Protein AF-A0A2G2V1D3-F1 (afdb_monomer)

Secondary structure (DSSP, 8-state):
-HHHHHHHHHHHHHHHHHHHH----PPPPP---HHHHHHHHHS---HHHHHHHHHTPPP-S-BTTB-GGG-S-HHHHHHHHHHHHHH--EEEP----TTTBS----SSTTHHHHHHHHHHHH-TTTEES-GGG-SEEE--B-HHHHHHHH-----

Radius of gyration: 20.54 Å; Cα contacts (8 Å, |Δi|>4): 131; chains: 1; bounding box: 62×34×53 Å

pLDDT: mean 82.1, std 13.41, range [52.84, 97.25]

Mean predicted aligned error: 9.54 Å

Structure (mmCIF, N/CA/C/O backbone):
data_AF-A0A2G2V1D3-F1
#
_entry.id   AF-A0A2G2V1D3-F1
#
loop_
_atom_site.group_PDB
_atom_site.id
_atom_site.type_symbol
_atom_site.label_atom_id
_atom_site.label_alt_id
_atom_site.label_comp_id
_atom_site.label_asym_id
_atom_site.label_entity_id
_atom_site.label_seq_id
_atom_site.pdbx_PDB_ins_code
_atom_site.Cartn_x
_atom_site.Cartn_y
_atom_site.Cartn_z
_atom_site.occupancy
_atom_site.B_iso_or_equiv
_atom_site.auth_seq_id
_atom_site.auth_comp_id
_atom_site.auth_asym_id
_atom_site.auth_atom_id
_atom_site.pdbx_PDB_model_num
ATOM 1 N N . MET A 1 1 ? -29.608 -14.467 26.271 1.00 54.69 1 MET A N 1
ATOM 2 C CA . MET A 1 1 ? -28.264 -13.995 26.677 1.00 54.69 1 MET A CA 1
ATOM 3 C C . MET A 1 1 ? -27.180 -15.061 26.467 1.00 54.69 1 MET A C 1
ATOM 5 O O . MET A 1 1 ? -26.348 -14.873 25.593 1.00 54.69 1 MET A O 1
ATOM 9 N N . GLN A 1 2 ? -27.220 -16.227 27.131 1.00 62.19 2 GLN A N 1
ATOM 10 C CA . GLN A 1 2 ? -26.111 -17.211 27.096 1.00 62.19 2 GLN A CA 1
ATOM 11 C C . GLN A 1 2 ? -25.826 -17.883 25.729 1.00 62.19 2 GLN A C 1
ATOM 13 O O . GLN A 1 2 ? -24.678 -18.197 25.414 1.00 62.19 2 GLN A O 1
ATOM 18 N N . VAL A 1 3 ? -26.844 -18.103 24.886 1.00 64.75 3 VAL A N 1
ATOM 19 C CA . VAL A 1 3 ? -26.675 -18.765 23.571 1.00 64.75 3 VAL A CA 1
ATOM 20 C C . VAL A 1 3 ? -25.922 -17.881 22.568 1.00 64.75 3 VAL A C 1
ATOM 22 O O . VAL A 1 3 ? -25.075 -18.378 21.824 1.00 64.75 3 VAL A O 1
ATOM 25 N N . LEU A 1 4 ? -26.192 -16.571 22.575 1.00 55.56 4 LEU A N 1
ATOM 26 C CA . LEU A 1 4 ? -25.521 -15.592 21.713 1.00 55.56 4 LEU A CA 1
ATOM 27 C C . LEU A 1 4 ? -24.038 -15.470 22.076 1.00 55.56 4 LEU A C 1
ATOM 29 O O . LEU A 1 4 ? -23.187 -15.613 21.200 1.00 55.56 4 LEU A O 1
ATOM 33 N N . GLU A 1 5 ? -23.720 -15.357 23.367 1.00 71.31 5 GLU A N 1
ATOM 34 C CA . GLU A 1 5 ? -22.330 -15.363 23.838 1.00 71.31 5 GLU A CA 1
ATOM 35 C C . GLU A 1 5 ? -21.585 -16.648 23.460 1.00 71.31 5 GLU A C 1
ATOM 37 O O . GLU A 1 5 ? -20.420 -16.615 23.056 1.00 71.31 5 GLU A O 1
ATOM 42 N N . ARG A 1 6 ? -22.248 -17.808 23.564 1.00 72.06 6 ARG A N 1
ATOM 43 C CA . ARG A 1 6 ? -21.659 -19.098 23.182 1.00 72.06 6 ARG A CA 1
ATOM 44 C C . ARG A 1 6 ? -21.345 -19.141 21.686 1.00 72.06 6 ARG A C 1
ATOM 46 O O . ARG A 1 6 ? -20.278 -19.624 21.303 1.00 72.06 6 ARG A O 1
ATOM 53 N N . ARG A 1 7 ? -22.236 -18.605 20.845 1.00 67.31 7 ARG A N 1
ATOM 54 C CA . ARG A 1 7 ? -22.045 -18.511 19.391 1.00 67.31 7 ARG A CA 1
ATOM 55 C C . ARG A 1 7 ? -20.898 -17.564 19.038 1.00 67.31 7 ARG A C 1
ATOM 57 O O . ARG A 1 7 ? -20.047 -17.938 18.234 1.00 67.31 7 ARG A O 1
ATOM 64 N N . GLU A 1 8 ? -20.800 -16.407 19.689 1.00 72.25 8 GLU A N 1
ATOM 65 C CA . GLU A 1 8 ? -19.668 -15.492 19.504 1.00 72.25 8 GLU A CA 1
ATOM 66 C C . GLU A 1 8 ? -18.333 -16.123 19.901 1.00 72.25 8 GLU A C 1
ATOM 68 O O . GLU A 1 8 ? -17.365 -16.046 19.142 1.00 72.25 8 GLU A O 1
ATOM 73 N N . ARG A 1 9 ? -18.266 -16.812 21.048 1.00 74.19 9 ARG A N 1
ATOM 74 C CA . ARG A 1 9 ? -17.045 -17.516 21.478 1.00 74.19 9 ARG A CA 1
ATOM 75 C C . ARG A 1 9 ? -16.619 -18.585 20.472 1.00 74.19 9 ARG A C 1
ATOM 77 O O . ARG A 1 9 ? -15.425 -18.731 20.210 1.00 74.19 9 ARG A O 1
ATOM 84 N N . LEU A 1 10 ? -17.570 -19.320 19.892 1.00 74.94 10 LEU A N 1
ATOM 85 C CA . LEU A 1 10 ? -17.289 -20.322 18.859 1.00 74.94 10 LEU A CA 1
ATOM 86 C C . LEU A 1 10 ? -16.770 -19.684 17.568 1.00 74.94 10 LEU A C 1
ATOM 88 O O . LEU A 1 10 ? -15.782 -20.165 17.011 1.00 74.94 10 LEU A O 1
ATOM 92 N N . LEU A 1 11 ? -17.378 -18.581 17.126 1.00 70.12 11 LEU A N 1
ATOM 93 C CA . LEU A 1 11 ? -16.919 -17.830 15.957 1.00 70.12 11 LEU A CA 1
ATOM 94 C C . LEU A 1 11 ? -15.512 -17.257 16.182 1.00 70.12 11 LEU A C 1
ATOM 96 O O . LEU A 1 11 ? -14.646 -17.435 15.326 1.00 70.12 11 LEU A O 1
ATOM 100 N N . ARG A 1 12 ? -15.235 -16.682 17.362 1.00 69.12 12 ARG A N 1
ATOM 101 C CA . ARG A 1 12 ? -13.894 -16.211 17.754 1.00 69.12 12 ARG A CA 1
ATOM 102 C C . ARG A 1 12 ? -12.866 -17.347 17.755 1.00 69.12 12 ARG A C 1
ATOM 104 O O . ARG A 1 12 ? -11.788 -17.189 17.185 1.00 69.12 12 ARG A O 1
ATOM 111 N N . ARG A 1 13 ? -13.201 -18.517 18.319 1.00 71.06 13 ARG A N 1
ATOM 112 C CA . ARG A 1 13 ? -12.327 -19.709 18.309 1.00 71.06 13 ARG A CA 1
ATOM 113 C C . ARG A 1 13 ? -12.052 -20.216 16.893 1.00 71.06 13 ARG A C 1
ATOM 115 O O . ARG A 1 13 ? -10.906 -20.522 16.574 1.00 71.06 13 ARG A O 1
ATOM 122 N N . ARG A 1 14 ? -13.072 -20.281 16.033 1.00 69.94 14 ARG A N 1
ATOM 123 C CA . ARG A 1 14 ? -12.923 -20.692 14.627 1.00 69.94 14 ARG A CA 1
ATOM 124 C C . ARG A 1 14 ? -12.035 -19.713 13.850 1.00 69.94 14 ARG A C 1
ATOM 126 O O . ARG A 1 14 ? -11.139 -20.153 13.137 1.00 69.94 14 ARG A O 1
ATOM 133 N N . ARG A 1 15 ? -12.224 -18.405 14.061 1.00 68.00 15 ARG A N 1
ATOM 134 C CA . ARG A 1 15 ? -11.416 -17.322 13.471 1.00 68.00 15 ARG A CA 1
ATOM 135 C C . ARG A 1 15 ? -9.954 -17.394 13.920 1.00 68.00 15 ARG A C 1
ATOM 137 O O . ARG A 1 15 ? -9.061 -17.307 13.087 1.00 68.00 15 ARG A O 1
ATOM 144 N N . SER A 1 16 ? -9.708 -17.626 15.213 1.00 67.12 16 SER A N 1
ATOM 145 C CA . SER A 1 16 ? -8.360 -17.824 15.768 1.00 67.12 16 SER A CA 1
ATOM 146 C C . SER A 1 16 ? -7.662 -19.047 15.165 1.00 67.12 16 SER A C 1
ATOM 148 O O . SER A 1 16 ? -6.513 -18.931 14.746 1.00 67.12 16 SER A O 1
ATOM 150 N N . ARG A 1 17 ? -8.364 -20.182 15.026 1.00 67.50 17 ARG A N 1
ATOM 151 C CA . ARG A 1 17 ? -7.823 -21.384 14.368 1.00 67.50 17 ARG A CA 1
ATOM 152 C C . ARG A 1 17 ? -7.462 -21.131 12.907 1.00 67.50 17 ARG A C 1
ATOM 154 O O . ARG A 1 17 ? -6.336 -21.409 12.522 1.00 67.50 17 ARG A O 1
ATOM 161 N N . MET A 1 18 ? -8.366 -20.538 12.124 1.00 65.88 18 MET A N 1
ATOM 162 C CA . MET A 1 18 ? -8.074 -20.148 10.736 1.00 65.88 18 MET A CA 1
ATOM 163 C C . MET A 1 18 ? -6.859 -19.216 10.648 1.00 65.88 18 MET A C 1
ATOM 165 O O . MET A 1 18 ? -5.984 -19.419 9.812 1.00 65.88 18 MET A O 1
ATOM 169 N N . ASN A 1 19 ? -6.767 -18.224 11.539 1.00 63.03 19 ASN A N 1
ATOM 170 C CA . ASN A 1 19 ? -5.639 -17.296 11.576 1.00 63.03 19 ASN A CA 1
ATOM 171 C C . ASN A 1 19 ? -4.305 -17.966 11.914 1.00 63.03 19 ASN A C 1
ATOM 173 O O . ASN A 1 19 ? -3.298 -17.559 11.346 1.00 63.03 19 ASN A O 1
ATOM 177 N N . ALA A 1 20 ? -4.298 -18.952 12.813 1.00 62.94 20 ALA A N 1
ATOM 178 C CA . ALA A 1 20 ? -3.096 -19.687 13.205 1.00 62.94 20 ALA A CA 1
ATOM 179 C C . ALA A 1 20 ? -2.641 -20.699 12.139 1.00 62.94 20 ALA A C 1
ATOM 181 O O . ALA A 1 20 ? -1.453 -20.986 12.024 1.00 62.94 20 ALA A O 1
ATOM 182 N N . GLN A 1 21 ? -3.581 -21.247 11.368 1.00 56.25 21 GLN A N 1
ATOM 183 C CA . GLN A 1 21 ? -3.313 -22.301 10.389 1.00 56.25 21 GLN A CA 1
ATOM 184 C C . GLN A 1 21 ? -2.790 -21.751 9.054 1.00 56.25 21 GLN A C 1
ATOM 186 O O . GLN A 1 21 ? -2.061 -22.433 8.338 1.00 56.25 21 GLN A O 1
ATOM 191 N N . LEU A 1 22 ? -3.103 -20.492 8.743 1.00 60.25 22 LEU A N 1
ATOM 192 C CA . LEU A 1 22 ? -2.581 -19.780 7.581 1.00 60.25 22 LEU A CA 1
ATOM 193 C C . LEU A 1 22 ? -1.207 -19.181 7.918 1.00 60.25 22 LEU A C 1
ATOM 195 O O . LEU A 1 22 ? -1.114 -18.026 8.337 1.00 60.25 22 LEU A O 1
ATOM 199 N N . LYS A 1 23 ? -0.131 -19.959 7.728 1.00 59.69 23 LYS A N 1
ATOM 200 C CA . LYS A 1 23 ? 1.222 -19.393 7.607 1.00 59.69 23 LYS A CA 1
ATOM 201 C C . LYS A 1 23 ? 1.239 -18.537 6.343 1.00 59.69 23 LYS A C 1
ATOM 203 O O . LYS A 1 23 ? 1.318 -19.070 5.242 1.00 59.69 23 LYS A O 1
ATOM 208 N N . ILE A 1 24 ? 1.095 -17.225 6.500 1.00 62.78 24 ILE A N 1
ATOM 209 C CA . ILE A 1 24 ? 1.216 -16.284 5.387 1.00 62.78 24 ILE A CA 1
ATOM 210 C C . ILE A 1 24 ? 2.669 -16.341 4.919 1.00 62.78 24 ILE A C 1
ATOM 212 O O . ILE A 1 24 ? 3.577 -15.903 5.625 1.00 62.78 24 ILE A O 1
ATOM 216 N N . ILE A 1 25 ? 2.880 -16.941 3.752 1.00 59.78 25 ILE A N 1
ATOM 217 C CA . ILE A 1 25 ? 4.157 -16.904 3.053 1.00 59.78 25 ILE A CA 1
ATOM 218 C C . ILE A 1 25 ? 4.144 -15.590 2.286 1.00 59.78 25 ILE A C 1
ATOM 220 O O . ILE A 1 25 ? 3.434 -15.453 1.292 1.00 59.78 25 ILE A O 1
ATOM 224 N N . PHE A 1 26 ? 4.871 -14.599 2.791 1.00 62.03 26 PHE A N 1
ATOM 225 C CA . PHE A 1 26 ? 5.165 -13.431 1.975 1.00 62.03 26 PHE A CA 1
ATOM 226 C C . PHE A 1 26 ? 6.100 -13.879 0.851 1.00 62.03 26 PHE A C 1
ATOM 228 O O . PHE A 1 26 ? 7.018 -14.662 1.131 1.00 62.03 26 PHE A O 1
ATOM 235 N N . PRO A 1 27 ? 5.886 -13.425 -0.397 1.00 61.91 27 PRO A N 1
ATOM 236 C CA . PRO A 1 27 ? 6.889 -13.622 -1.428 1.00 61.91 27 PRO A CA 1
ATOM 237 C C . PRO A 1 27 ? 8.231 -13.086 -0.907 1.00 61.91 27 PRO A C 1
ATOM 239 O O . PRO A 1 27 ? 8.239 -12.134 -0.110 1.00 61.91 27 PRO A O 1
ATOM 242 N N . PRO A 1 28 ? 9.358 -13.719 -1.281 1.00 63.22 28 PRO A N 1
ATOM 243 C CA . PRO A 1 28 ? 10.662 -13.186 -0.929 1.00 63.22 28 PRO A CA 1
ATOM 244 C C . PRO A 1 28 ? 10.713 -11.714 -1.357 1.00 63.22 28 PRO A C 1
ATOM 246 O O . PRO A 1 28 ? 10.126 -11.367 -2.385 1.00 63.22 28 PRO A O 1
ATOM 249 N N . PRO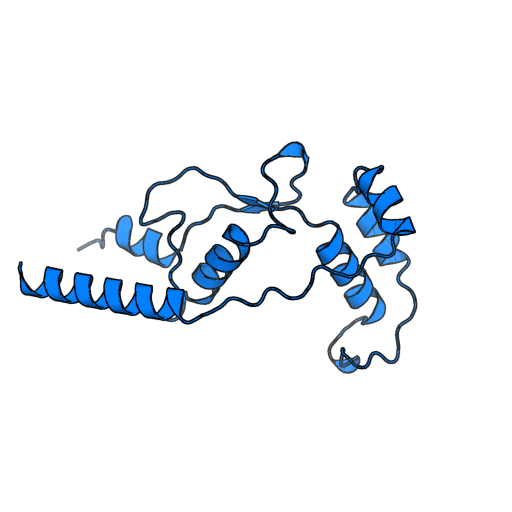 A 1 29 ? 11.352 -10.833 -0.568 1.00 63.94 29 PRO A N 1
ATOM 250 C CA . PRO A 1 29 ? 11.519 -9.452 -0.989 1.00 63.94 29 PRO A CA 1
ATOM 251 C C . PRO A 1 29 ? 12.114 -9.415 -2.400 1.00 63.94 29 PRO A C 1
ATOM 253 O O . PRO A 1 29 ? 12.940 -10.280 -2.714 1.00 63.94 29 PRO A O 1
ATOM 256 N N . PRO A 1 30 ? 11.720 -8.438 -3.235 1.00 63.84 30 PRO A N 1
ATOM 257 C CA . PRO A 1 30 ? 12.271 -8.309 -4.576 1.00 63.84 30 PRO A CA 1
ATOM 258 C C . PRO A 1 30 ? 13.800 -8.339 -4.492 1.00 63.84 30 PRO A C 1
ATOM 260 O O . PRO A 1 30 ? 14.402 -7.634 -3.676 1.00 63.84 30 PRO A O 1
ATOM 263 N N . VAL A 1 31 ? 14.431 -9.205 -5.289 1.00 64.44 31 VAL A N 1
ATOM 264 C CA . VAL A 1 31 ? 15.892 -9.328 -5.330 1.00 64.44 31 VAL A CA 1
ATOM 265 C C . VAL A 1 31 ? 16.426 -8.095 -6.044 1.00 64.44 31 VAL A C 1
ATOM 267 O O . VAL A 1 31 ? 16.469 -8.024 -7.268 1.00 64.44 31 VAL A O 1
ATOM 270 N N . VAL A 1 32 ? 16.787 -7.085 -5.261 1.00 60.38 32 VAL A N 1
ATOM 271 C CA . VAL A 1 32 ? 17.374 -5.849 -5.773 1.00 60.38 32 VAL A CA 1
ATOM 272 C C . VAL A 1 32 ? 18.877 -6.061 -5.910 1.00 60.38 32 VAL A C 1
ATOM 274 O O . VAL A 1 32 ? 19.516 -6.375 -4.906 1.00 60.38 32 VAL A O 1
ATOM 277 N N . PRO A 1 33 ? 19.475 -5.855 -7.092 1.00 60.12 33 PRO A N 1
ATOM 278 C CA . PRO A 1 33 ? 20.924 -5.838 -7.223 1.00 60.12 33 PRO A CA 1
ATOM 279 C C . PRO A 1 33 ? 21.562 -4.834 -6.247 1.00 60.12 33 PRO A C 1
ATOM 281 O O . PRO A 1 33 ? 21.140 -3.679 -6.185 1.00 60.12 33 PRO A O 1
ATOM 284 N N . ASP A 1 34 ? 22.608 -5.240 -5.522 1.00 56.78 34 ASP A N 1
ATOM 285 C CA . ASP A 1 34 ? 23.253 -4.443 -4.458 1.00 56.78 34 ASP A CA 1
ATOM 286 C C . ASP A 1 34 ? 23.630 -3.008 -4.877 1.00 56.78 34 ASP A C 1
ATOM 288 O O . ASP A 1 34 ? 23.553 -2.062 -4.086 1.00 56.78 34 ASP A O 1
ATOM 292 N N . HIS A 1 35 ? 24.025 -2.820 -6.140 1.00 59.22 35 HIS A N 1
ATOM 293 C CA . HIS A 1 35 ? 24.387 -1.512 -6.694 1.00 59.22 35 HIS A CA 1
ATOM 294 C C . HIS A 1 35 ? 23.179 -0.566 -6.821 1.00 59.22 35 HIS A C 1
ATOM 296 O O . HIS A 1 35 ? 23.309 0.643 -6.603 1.00 59.22 35 HIS A O 1
ATOM 302 N N . LEU A 1 36 ? 21.995 -1.114 -7.107 1.00 55.88 36 LEU A N 1
ATOM 303 C CA . LEU A 1 36 ? 20.731 -0.383 -7.057 1.00 55.88 36 LEU A CA 1
ATOM 304 C C . LEU A 1 36 ? 20.316 -0.146 -5.604 1.00 55.88 36 LEU A C 1
ATOM 306 O O . LEU A 1 36 ? 19.894 0.949 -5.262 1.00 55.88 36 LEU A O 1
ATOM 310 N N . GLN A 1 37 ? 20.527 -1.111 -4.710 1.00 59.22 37 GLN A N 1
ATOM 311 C CA . GLN A 1 37 ? 20.181 -0.982 -3.291 1.00 59.22 37 GLN A CA 1
ATOM 312 C C . GLN A 1 37 ? 20.872 0.211 -2.609 1.00 59.22 37 GLN A C 1
ATOM 314 O O . GLN A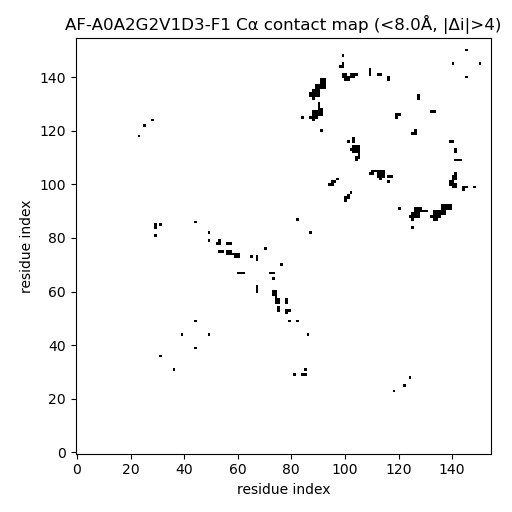 1 37 ? 20.218 0.979 -1.906 1.00 59.22 37 GLN A O 1
ATOM 319 N N . ARG A 1 38 ? 22.174 0.421 -2.855 1.00 55.50 38 ARG A N 1
ATOM 320 C CA . ARG A 1 38 ? 22.926 1.564 -2.295 1.00 55.50 38 ARG A CA 1
ATOM 321 C C . ARG A 1 38 ? 22.488 2.906 -2.876 1.00 55.50 38 ARG A C 1
ATOM 323 O O . ARG A 1 38 ? 22.392 3.882 -2.140 1.00 55.50 38 ARG A O 1
ATOM 330 N N . SER A 1 39 ? 22.212 2.957 -4.176 1.00 52.84 39 SER A N 1
ATOM 331 C CA . SER A 1 39 ? 21.745 4.180 -4.838 1.00 52.84 39 SER A CA 1
ATOM 332 C C . SER A 1 39 ? 20.306 4.525 -4.442 1.00 52.84 39 SER A C 1
ATOM 334 O O . SER A 1 39 ? 20.012 5.689 -4.201 1.00 52.84 39 SER A O 1
ATOM 336 N N . ILE A 1 40 ? 19.439 3.529 -4.254 1.00 54.97 40 ILE A N 1
ATOM 337 C CA . ILE A 1 40 ? 18.061 3.686 -3.765 1.00 54.97 40 ILE A CA 1
ATOM 338 C C . ILE A 1 40 ? 18.017 4.051 -2.279 1.00 54.97 40 ILE A C 1
ATOM 340 O O . ILE A 1 40 ? 17.150 4.818 -1.882 1.00 54.97 40 ILE A O 1
ATOM 344 N N . ALA A 1 41 ? 18.936 3.535 -1.457 1.00 53.47 41 ALA A N 1
ATOM 345 C CA . ALA A 1 41 ? 19.037 3.902 -0.043 1.00 53.47 41 ALA A CA 1
ATOM 346 C C . ALA A 1 41 ? 19.621 5.312 0.170 1.00 53.47 41 ALA A C 1
ATOM 348 O O . ALA A 1 41 ? 19.284 5.972 1.152 1.00 53.47 41 ALA A O 1
ATOM 349 N N . ALA A 1 42 ? 20.500 5.764 -0.732 1.00 54.19 42 ALA A N 1
ATOM 350 C CA . ALA A 1 42 ? 21.105 7.097 -0.697 1.00 54.19 42 ALA A CA 1
ATOM 351 C C . ALA A 1 42 ? 20.207 8.180 -1.318 1.00 54.19 42 ALA A C 1
ATOM 353 O O . ALA A 1 42 ? 20.248 9.339 -0.905 1.00 54.19 42 ALA A O 1
ATOM 354 N N . LEU A 1 43 ? 19.390 7.820 -2.307 1.00 53.00 43 LEU A N 1
ATOM 355 C CA . LEU A 1 43 ? 18.351 8.688 -2.842 1.00 53.00 43 LEU A CA 1
ATOM 356 C C . LEU A 1 43 ? 17.143 8.646 -1.897 1.00 53.00 43 LEU A C 1
ATOM 358 O O . LEU A 1 43 ? 16.836 7.621 -1.306 1.00 53.00 43 LEU A O 1
ATOM 362 N N . LYS A 1 44 ? 16.401 9.746 -1.772 1.00 59.06 44 LYS A N 1
ATOM 363 C CA . LYS A 1 44 ? 14.969 9.628 -1.478 1.00 59.06 44 LYS A CA 1
ATOM 364 C C . LYS A 1 44 ? 14.337 9.285 -2.826 1.00 59.06 44 LYS A C 1
ATOM 366 O O . LYS A 1 44 ? 14.195 10.211 -3.625 1.00 59.06 44 LYS A O 1
ATOM 371 N N . PRO A 1 45 ? 14.066 8.013 -3.170 1.00 62.03 45 PRO A N 1
ATOM 372 C CA . PRO A 1 45 ? 13.492 7.694 -4.466 1.00 62.03 45 PRO A CA 1
ATOM 373 C C . PRO A 1 45 ? 12.115 8.348 -4.542 1.00 62.03 45 PRO A C 1
ATOM 375 O O . PRO A 1 45 ? 11.167 7.932 -3.885 1.00 62.03 45 PRO A O 1
ATOM 378 N N . THR A 1 46 ? 12.030 9.444 -5.286 1.00 75.00 46 THR A N 1
ATOM 379 C CA . THR A 1 46 ? 10.793 10.201 -5.427 1.00 75.00 46 THR A CA 1
ATOM 380 C C . THR A 1 46 ? 9.920 9.554 -6.492 1.00 75.00 46 THR A C 1
ATOM 382 O O . THR A 1 46 ? 10.404 8.874 -7.400 1.00 75.00 46 THR A O 1
ATOM 385 N N . LEU A 1 47 ? 8.621 9.842 -6.453 1.00 83.31 47 LEU A N 1
ATOM 386 C CA . LEU A 1 47 ? 7.700 9.462 -7.528 1.00 83.31 47 LEU A CA 1
ATOM 387 C C . LEU A 1 47 ? 8.172 9.965 -8.906 1.00 83.31 47 LEU A C 1
ATOM 389 O O . LEU A 1 47 ? 7.911 9.322 -9.919 1.00 83.31 47 LEU A O 1
ATOM 393 N N . ALA A 1 48 ? 8.921 11.074 -8.950 1.00 87.06 48 ALA A N 1
ATOM 394 C CA . ALA A 1 48 ? 9.522 11.589 -10.177 1.00 87.06 48 ALA A CA 1
ATOM 395 C C . ALA A 1 48 ? 10.601 10.652 -10.749 1.00 87.06 48 ALA A C 1
ATOM 397 O O . ALA A 1 48 ? 10.647 10.451 -11.962 1.00 87.06 48 ALA A O 1
ATOM 398 N N . TYR A 1 49 ? 11.434 10.045 -9.894 1.00 87.94 49 TYR A N 1
ATOM 399 C CA . TYR A 1 49 ? 12.389 9.020 -10.321 1.00 87.94 49 TYR A CA 1
ATOM 400 C C . TYR A 1 49 ? 11.657 7.799 -10.880 1.00 87.94 49 TYR A C 1
ATOM 402 O O . TYR A 1 49 ? 11.927 7.396 -12.008 1.00 87.94 49 TYR A O 1
ATOM 410 N N . ALA A 1 50 ? 10.678 7.270 -10.138 1.00 89.62 50 ALA A N 1
ATOM 411 C CA . ALA A 1 50 ? 9.902 6.113 -10.580 1.00 89.62 50 ALA A CA 1
ATOM 412 C C . ALA A 1 50 ? 9.233 6.371 -11.939 1.00 89.62 50 ALA A C 1
ATOM 414 O O . ALA A 1 50 ? 9.364 5.562 -12.852 1.00 89.62 50 ALA A O 1
ATOM 415 N N . LYS A 1 51 ? 8.597 7.537 -12.115 1.00 91.50 51 LYS A N 1
ATOM 416 C CA . LYS A 1 51 ? 7.979 7.933 -13.387 1.00 91.50 51 LYS A CA 1
ATOM 417 C C . LYS A 1 51 ? 8.982 7.912 -14.544 1.00 91.50 51 LYS A C 1
ATOM 419 O O . LYS A 1 51 ? 8.713 7.292 -15.568 1.00 91.50 51 LYS A O 1
ATOM 424 N N . ARG A 1 52 ? 10.149 8.537 -14.363 1.00 92.56 52 ARG A N 1
ATOM 425 C CA . ARG A 1 52 ? 11.207 8.576 -15.382 1.00 92.56 52 ARG A CA 1
ATOM 426 C C . ARG A 1 52 ? 11.697 7.176 -15.757 1.00 92.56 52 ARG A C 1
ATOM 428 O O . ARG A 1 52 ? 11.958 6.912 -16.926 1.00 92.56 52 ARG A O 1
ATOM 435 N N . GLU A 1 53 ? 11.845 6.290 -14.779 1.00 91.31 53 GLU A N 1
ATOM 436 C CA . GLU A 1 53 ? 12.310 4.920 -15.008 1.00 91.31 53 GLU A CA 1
ATOM 437 C C . GLU A 1 53 ? 11.261 4.039 -15.694 1.00 91.31 53 GLU A C 1
ATOM 439 O O . GLU A 1 53 ? 11.626 3.145 -16.452 1.00 91.31 53 GLU A O 1
ATOM 444 N N . ILE A 1 54 ? 9.972 4.302 -15.465 1.00 93.81 54 ILE A N 1
ATOM 445 C CA . ILE A 1 54 ? 8.864 3.639 -16.165 1.00 93.81 54 ILE A CA 1
ATOM 446 C C . ILE A 1 54 ? 8.804 4.091 -17.628 1.00 93.81 54 ILE A C 1
ATOM 448 O O . ILE A 1 54 ? 8.640 3.263 -18.520 1.00 93.81 54 ILE A O 1
ATOM 452 N N . GLU A 1 55 ? 8.980 5.388 -17.894 1.00 94.19 55 GLU A N 1
ATOM 453 C CA . GLU A 1 55 ? 9.032 5.932 -19.262 1.00 94.19 55 GLU A CA 1
ATOM 454 C C . GLU A 1 55 ? 10.204 5.356 -20.073 1.00 94.19 55 GLU A C 1
ATOM 456 O O . GLU A 1 55 ? 10.120 5.244 -21.294 1.00 94.19 55 GLU A O 1
ATOM 461 N N . LYS A 1 56 ? 11.282 4.953 -19.393 1.00 94.06 56 LYS A N 1
ATOM 462 C CA . LYS A 1 56 ? 12.472 4.321 -19.980 1.00 94.06 56 LYS A CA 1
ATOM 463 C C . LYS A 1 5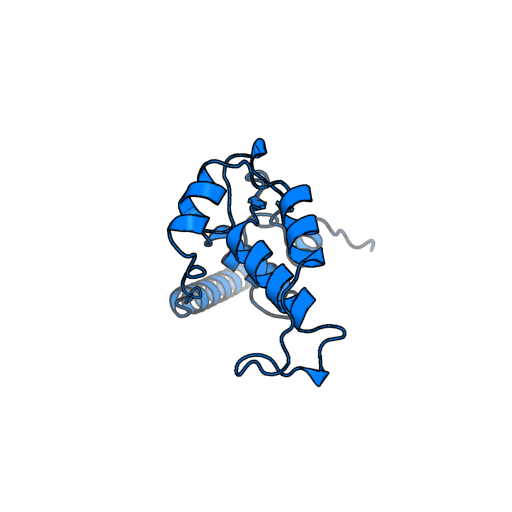6 ? 12.456 2.790 -19.903 1.00 94.06 56 LYS A C 1
ATOM 465 O O . LYS A 1 56 ? 13.521 2.175 -19.968 1.00 94.06 56 LYS A O 1
ATOM 470 N N . ALA A 1 57 ? 11.288 2.172 -19.721 1.00 93.50 57 ALA A N 1
ATOM 471 C CA . ALA A 1 57 ? 11.190 0.725 -19.566 1.00 93.50 57 ALA A CA 1
ATOM 472 C C . ALA A 1 57 ? 11.834 -0.018 -20.758 1.00 93.50 57 ALA A C 1
ATOM 474 O O . ALA A 1 57 ? 11.533 0.308 -21.911 1.00 93.50 57 ALA A O 1
ATOM 475 N N . PRO A 1 58 ? 12.708 -1.011 -20.504 1.00 91.56 58 PRO A N 1
ATOM 476 C CA . PRO A 1 58 ? 13.299 -1.816 -21.567 1.00 91.56 58 PRO A CA 1
ATOM 477 C C . PRO A 1 58 ? 12.220 -2.652 -22.257 1.00 91.56 58 PRO A C 1
ATOM 479 O O . PRO A 1 58 ? 11.269 -3.084 -21.608 1.00 91.56 58 PRO A O 1
ATOM 482 N N . LEU A 1 59 ? 12.377 -2.901 -23.559 1.00 92.19 59 LEU A N 1
ATOM 483 C CA . LEU A 1 59 ? 11.440 -3.736 -24.303 1.00 92.19 59 LEU A CA 1
ATOM 484 C C . LEU A 1 59 ? 11.491 -5.181 -23.785 1.00 92.19 59 LEU A C 1
ATOM 486 O O . LEU A 1 59 ? 12.542 -5.816 -23.772 1.00 92.19 59 LEU A O 1
ATOM 490 N N . VAL A 1 60 ? 10.329 -5.686 -23.399 1.00 89.81 60 VAL A N 1
ATOM 491 C CA . VAL A 1 60 ? 10.076 -7.061 -22.973 1.00 89.81 60 VAL A CA 1
ATOM 492 C C . VAL A 1 60 ? 9.043 -7.636 -23.929 1.00 89.81 60 VAL A C 1
ATOM 494 O O . VAL A 1 60 ? 7.946 -7.090 -24.044 1.00 89.81 60 VAL A O 1
ATOM 497 N N . THR A 1 61 ? 9.401 -8.705 -24.629 1.00 80.44 61 THR A N 1
ATOM 498 C CA . THR A 1 61 ? 8.503 -9.423 -25.547 1.00 80.44 61 THR A CA 1
ATOM 499 C C . THR A 1 61 ? 8.162 -10.813 -25.035 1.00 80.44 61 THR A C 1
ATOM 501 O O . THR A 1 61 ? 7.008 -11.210 -25.139 1.00 80.44 61 THR A O 1
ATOM 504 N N . ASP A 1 62 ? 9.131 -11.491 -24.417 1.00 81.69 62 ASP A N 1
ATOM 505 C CA . ASP A 1 62 ? 8.964 -12.814 -23.824 1.00 81.69 62 ASP A CA 1
ATOM 506 C C . ASP A 1 62 ? 9.395 -12.785 -22.360 1.00 81.69 62 ASP A C 1
ATOM 508 O O . ASP A 1 62 ? 10.561 -12.549 -22.035 1.00 81.69 62 ASP A O 1
ATOM 512 N N . ASP A 1 63 ? 8.431 -13.014 -21.476 1.00 84.31 63 ASP A N 1
ATOM 513 C CA . ASP A 1 63 ? 8.640 -13.178 -20.046 1.00 84.31 63 ASP A CA 1
ATOM 514 C C . ASP A 1 63 ? 7.927 -14.467 -19.606 1.00 84.31 63 ASP A C 1
ATOM 516 O O . ASP A 1 63 ? 6.739 -14.623 -19.896 1.00 84.31 63 ASP A O 1
ATOM 520 N N . PRO A 1 64 ? 8.623 -15.417 -18.956 1.00 88.25 64 PRO A N 1
ATOM 521 C CA . PRO A 1 64 ? 8.034 -16.705 -18.594 1.00 88.25 64 PRO A CA 1
ATOM 522 C C . PRO A 1 64 ? 6.945 -16.591 -17.517 1.00 88.25 64 PRO A C 1
ATOM 524 O O . PRO A 1 64 ? 6.089 -17.471 -17.436 1.00 88.25 64 PRO A O 1
ATOM 527 N N . ASP A 1 65 ? 6.953 -15.518 -16.722 1.00 86.56 65 ASP A N 1
ATOM 528 C CA . ASP A 1 65 ? 6.015 -15.301 -15.620 1.00 86.56 65 ASP A CA 1
ATOM 529 C C . ASP A 1 65 ? 4.806 -14.445 -16.044 1.00 86.56 65 ASP A C 1
ATOM 531 O O . ASP A 1 65 ? 3.799 -14.384 -15.331 1.00 86.56 65 ASP A O 1
ATOM 535 N N . LEU A 1 66 ? 4.870 -13.786 -17.210 1.00 89.12 66 LEU A N 1
ATOM 536 C CA . LEU A 1 66 ? 3.849 -12.849 -17.682 1.00 89.12 66 LEU A CA 1
ATOM 537 C C . LEU A 1 66 ? 3.320 -13.208 -19.075 1.00 89.12 66 LEU A C 1
ATOM 539 O O . LEU A 1 66 ? 4.039 -13.222 -20.069 1.00 89.12 66 LEU A O 1
ATOM 543 N N . TYR A 1 67 ? 2.001 -13.368 -19.184 1.00 91.19 67 TYR A N 1
ATOM 544 C CA . TYR A 1 67 ? 1.342 -13.572 -20.473 1.00 91.19 67 TYR A CA 1
ATOM 545 C C . TYR A 1 67 ? 1.111 -12.233 -21.194 1.00 91.19 67 TYR A C 1
ATOM 547 O O . TYR A 1 67 ? 0.130 -11.529 -20.935 1.00 91.19 67 TYR A O 1
ATOM 555 N N . ALA A 1 68 ? 2.025 -11.882 -22.106 1.00 90.25 68 ALA A N 1
ATOM 556 C CA . ALA A 1 68 ? 2.072 -10.588 -22.797 1.00 90.25 68 ALA A CA 1
ATOM 557 C C . ALA A 1 68 ? 0.734 -10.083 -23.388 1.00 90.25 68 ALA A C 1
ATOM 559 O O . ALA A 1 68 ? 0.447 -8.897 -23.207 1.00 90.25 68 ALA A O 1
ATOM 560 N N . PRO A 1 69 ? -0.131 -10.915 -24.010 1.00 92.44 69 PRO A N 1
ATOM 561 C CA . PRO A 1 69 ? -1.392 -10.450 -24.601 1.00 92.44 69 PRO A CA 1
ATOM 562 C C . PRO A 1 69 ? -2.404 -9.842 -23.617 1.00 92.44 69 PRO A C 1
ATOM 564 O O . PRO A 1 69 ? -3.307 -9.130 -24.049 1.00 92.44 69 PRO A O 1
ATOM 567 N N . LEU A 1 70 ? -2.279 -10.091 -22.307 1.00 92.75 70 LEU A N 1
ATOM 568 C CA . LEU A 1 70 ? -3.156 -9.473 -21.300 1.00 92.75 70 LEU A CA 1
ATOM 569 C C . LEU A 1 70 ? -2.806 -8.012 -21.010 1.00 92.75 70 LEU A C 1
ATOM 571 O O . LEU A 1 70 ? -3.612 -7.284 -20.428 1.00 92.75 70 LEU A O 1
ATOM 575 N N . PHE A 1 71 ? -1.608 -7.573 -21.390 1.00 91.88 71 PHE A N 1
ATOM 576 C CA . PHE A 1 71 ? -1.093 -6.261 -21.039 1.00 91.88 71 PHE A CA 1
ATOM 577 C C . PHE A 1 71 ? -1.097 -5.345 -22.254 1.00 91.88 71 PHE A C 1
ATOM 579 O O . PHE A 1 71 ? -0.581 -5.677 -23.315 1.00 91.88 71 PHE A O 1
ATOM 586 N N . ARG A 1 72 ? -1.591 -4.117 -22.067 1.00 92.88 72 ARG A N 1
ATOM 587 C CA . ARG A 1 72 ? -1.483 -3.068 -23.093 1.00 92.88 72 ARG A CA 1
ATOM 588 C C . ARG A 1 72 ? -0.022 -2.764 -23.447 1.00 92.88 72 ARG A C 1
ATOM 590 O O . ARG A 1 72 ? 0.282 -2.440 -24.589 1.00 92.88 72 ARG A O 1
ATOM 597 N N . ASN A 1 73 ? 0.861 -2.823 -22.452 1.00 93.94 73 ASN A N 1
ATOM 598 C CA . ASN A 1 73 ? 2.306 -2.724 -22.613 1.00 93.94 73 ASN A CA 1
ATOM 599 C C . ASN A 1 73 ? 2.979 -3.491 -21.463 1.00 93.94 73 ASN A C 1
ATOM 601 O O . ASN A 1 73 ? 3.058 -2.990 -20.339 1.00 93.94 73 ASN A O 1
ATOM 605 N N . ILE A 1 74 ? 3.441 -4.711 -21.745 1.00 94.19 74 ILE A N 1
ATOM 606 C CA . ILE A 1 74 ? 4.088 -5.586 -20.756 1.00 94.19 74 ILE A CA 1
ATOM 607 C C . ILE A 1 74 ? 5.386 -4.981 -20.200 1.00 94.19 74 ILE A C 1
ATOM 609 O O . ILE A 1 74 ? 5.664 -5.111 -19.013 1.00 94.19 74 ILE A O 1
ATOM 613 N N . SER A 1 75 ? 6.143 -4.260 -21.029 1.00 94.19 75 SER A N 1
ATOM 614 C CA . SER A 1 75 ? 7.425 -3.653 -20.651 1.00 94.19 75 SER A CA 1
ATOM 615 C C . SER A 1 75 ? 7.237 -2.597 -19.562 1.00 94.19 75 SER A C 1
ATOM 617 O O . SER A 1 75 ? 7.876 -2.628 -18.511 1.00 94.19 75 SER A O 1
ATOM 619 N N . VAL A 1 76 ? 6.285 -1.691 -19.795 1.00 95.12 76 VAL A N 1
ATOM 620 C CA . VAL A 1 76 ? 5.908 -0.629 -18.857 1.00 95.12 76 VAL A CA 1
ATOM 621 C C . VAL A 1 76 ? 5.305 -1.221 -17.588 1.00 95.12 76 VAL A C 1
ATOM 623 O O . VAL A 1 76 ? 5.672 -0.799 -16.493 1.00 95.12 76 VAL A O 1
ATOM 626 N N . PHE A 1 77 ? 4.418 -2.216 -17.721 1.00 93.62 77 PHE A N 1
ATOM 627 C CA . PHE A 1 77 ? 3.822 -2.895 -16.572 1.00 93.62 77 PHE A CA 1
ATOM 628 C C . PHE A 1 77 ? 4.898 -3.512 -15.675 1.00 93.62 77 PHE A C 1
ATOM 630 O O . PHE A 1 77 ? 4.979 -3.144 -14.503 1.00 93.62 77 PHE A O 1
ATOM 637 N N . LYS A 1 78 ? 5.761 -4.369 -16.233 1.00 91.88 78 LYS A N 1
ATOM 638 C CA . LYS A 1 78 ? 6.822 -5.051 -15.488 1.00 91.88 78 LYS A CA 1
ATOM 639 C C . LYS A 1 78 ? 7.717 -4.050 -14.762 1.00 91.88 78 LYS A C 1
ATOM 641 O O . LYS A 1 78 ? 7.870 -4.139 -13.547 1.00 91.88 78 LYS A O 1
ATOM 646 N N . ARG A 1 79 ? 8.205 -3.024 -15.471 1.00 92.00 79 ARG A N 1
ATOM 647 C CA . ARG A 1 79 ? 9.054 -1.981 -14.875 1.00 92.00 79 ARG A CA 1
ATOM 648 C C . ARG A 1 79 ? 8.345 -1.227 -13.749 1.00 92.00 79 ARG A C 1
ATOM 650 O O . ARG A 1 79 ? 8.948 -0.960 -12.713 1.00 92.00 79 ARG A O 1
ATOM 657 N N . SER A 1 80 ? 7.071 -0.879 -13.938 1.00 93.25 80 SER A N 1
ATOM 658 C CA . SER A 1 80 ? 6.281 -0.182 -12.917 1.00 93.25 80 SER A CA 1
ATOM 659 C C . SER A 1 80 ? 6.036 -1.041 -11.676 1.00 93.25 80 SER A C 1
ATOM 661 O O . SER A 1 80 ? 6.088 -0.524 -10.561 1.00 93.25 80 SER A O 1
ATOM 663 N N . TYR A 1 81 ? 5.825 -2.345 -11.863 1.00 91.94 81 TYR A N 1
ATOM 664 C CA . TYR A 1 81 ? 5.580 -3.290 -10.784 1.00 91.94 81 TYR A CA 1
ATOM 665 C C . TYR A 1 81 ? 6.852 -3.523 -9.957 1.00 91.94 81 TYR A C 1
ATOM 667 O O . TYR A 1 81 ? 6.816 -3.359 -8.742 1.00 91.94 81 TYR A O 1
ATOM 675 N N . GLU A 1 82 ? 7.996 -3.759 -10.605 1.00 88.75 82 GLU A N 1
ATOM 676 C CA . GLU A 1 82 ? 9.304 -3.874 -9.938 1.00 88.75 82 GLU A CA 1
ATOM 677 C C . GLU A 1 82 ? 9.637 -2.625 -9.105 1.00 88.75 82 GLU A C 1
ATOM 679 O O . GLU A 1 82 ? 10.059 -2.717 -7.951 1.00 88.75 82 GLU A O 1
ATOM 684 N N . LEU A 1 83 ? 9.421 -1.431 -9.672 1.00 89.94 83 LEU A N 1
ATOM 685 C CA . LEU A 1 83 ? 9.647 -0.170 -8.963 1.00 89.94 83 LEU A CA 1
ATOM 686 C C . LEU A 1 83 ? 8.673 0.014 -7.798 1.00 89.94 83 LEU A C 1
ATOM 688 O O . LEU A 1 83 ? 9.069 0.546 -6.765 1.00 89.94 83 LEU A O 1
ATOM 692 N N . MET A 1 84 ? 7.420 -0.424 -7.929 1.00 90.75 84 MET A N 1
ATOM 693 C CA . MET A 1 84 ? 6.461 -0.416 -6.826 1.00 90.75 84 MET A CA 1
ATOM 694 C C . MET A 1 84 ? 6.931 -1.333 -5.693 1.00 90.75 84 MET A C 1
ATOM 696 O O . MET A 1 84 ? 7.010 -0.875 -4.555 1.00 90.75 84 MET A O 1
ATOM 700 N N . GLU A 1 85 ? 7.320 -2.576 -5.987 1.00 87.56 85 GLU A N 1
ATOM 701 C CA . GLU A 1 85 ? 7.802 -3.520 -4.969 1.00 87.56 85 GLU A CA 1
ATOM 702 C C . GLU A 1 85 ? 9.035 -2.997 -4.220 1.00 87.56 85 GLU A C 1
ATOM 704 O O . GLU A 1 85 ? 9.195 -3.205 -3.016 1.00 87.56 85 GLU A O 1
ATOM 709 N N . LEU A 1 86 ? 9.887 -2.266 -4.933 1.00 84.81 86 LEU A N 1
ATOM 710 C CA . LEU A 1 86 ? 11.116 -1.683 -4.420 1.00 84.81 86 LEU A CA 1
ATOM 711 C C . LEU A 1 86 ? 10.886 -0.420 -3.578 1.00 84.81 86 LEU A C 1
ATOM 713 O O . LEU A 1 86 ? 11.473 -0.251 -2.505 1.00 84.81 86 LEU A O 1
ATOM 717 N N . LEU A 1 87 ? 10.067 0.499 -4.091 1.00 87.38 87 LEU A N 1
ATOM 718 C CA . LEU A 1 87 ? 9.985 1.872 -3.602 1.00 87.38 87 LEU A CA 1
ATOM 719 C C . LEU A 1 87 ? 8.779 2.114 -2.705 1.00 87.38 87 LEU A C 1
ATOM 721 O O . LEU A 1 87 ? 8.861 2.960 -1.817 1.00 87.38 87 LEU A O 1
ATOM 725 N N . LEU A 1 88 ? 7.669 1.400 -2.909 1.00 91.12 88 LEU A N 1
ATOM 726 C CA . LEU A 1 88 ? 6.416 1.708 -2.235 1.00 91.12 88 LEU A CA 1
ATOM 727 C C . LEU A 1 88 ? 6.577 1.635 -0.713 1.00 91.12 88 LEU A C 1
ATOM 729 O O . LEU A 1 88 ? 7.185 0.720 -0.144 1.00 91.12 88 LEU A O 1
ATOM 733 N N . LYS A 1 89 ? 6.003 2.645 -0.058 1.00 92.00 89 LYS A N 1
ATOM 734 C CA . LYS A 1 89 ? 5.939 2.775 1.394 1.00 92.00 89 LYS A CA 1
ATOM 735 C C . LYS A 1 89 ? 4.551 3.246 1.779 1.00 92.00 89 LYS A C 1
ATOM 737 O O . LYS A 1 89 ? 4.075 4.252 1.261 1.00 92.00 89 LYS A O 1
ATOM 742 N N . VAL A 1 90 ? 3.919 2.514 2.679 1.00 94.81 90 VAL A N 1
ATOM 743 C CA . VAL A 1 90 ? 2.564 2.762 3.156 1.00 94.81 90 VAL A CA 1
ATOM 744 C C . VAL A 1 90 ? 2.638 3.046 4.647 1.00 94.81 90 VAL A C 1
ATOM 746 O O . VAL A 1 90 ? 3.159 2.234 5.413 1.00 94.81 90 VAL A O 1
ATOM 749 N N . TYR A 1 91 ? 2.139 4.203 5.062 1.00 96.19 91 TYR A N 1
ATOM 750 C CA . TYR A 1 91 ? 1.925 4.503 6.469 1.00 96.19 91 TYR A CA 1
ATOM 751 C C . TYR A 1 91 ? 0.531 4.031 6.861 1.00 96.19 91 TYR A C 1
ATOM 753 O O . TYR A 1 91 ? -0.454 4.388 6.216 1.00 96.19 91 TYR A O 1
ATOM 761 N N . ILE A 1 92 ? 0.451 3.219 7.907 1.00 97.25 92 ILE A N 1
ATOM 762 C CA . ILE A 1 92 ? -0.819 2.743 8.449 1.00 97.25 92 ILE A CA 1
ATOM 763 C C . ILE A 1 92 ? -1.149 3.616 9.658 1.00 97.25 92 ILE A C 1
ATOM 765 O O . ILE A 1 92 ? -0.348 3.683 10.596 1.00 97.25 92 ILE A O 1
ATOM 769 N N . TYR A 1 93 ? -2.307 4.279 9.631 1.00 96.75 93 TYR A N 1
ATOM 770 C CA . TYR A 1 93 ? -2.824 4.985 10.806 1.00 96.75 93 TYR A CA 1
ATOM 771 C C . TYR A 1 93 ? -2.968 4.006 11.969 1.00 96.75 93 TYR A C 1
ATOM 773 O O . TYR A 1 93 ? -3.411 2.879 11.767 1.00 96.75 93 TYR A O 1
ATOM 781 N N . LYS A 1 94 ? -2.539 4.420 13.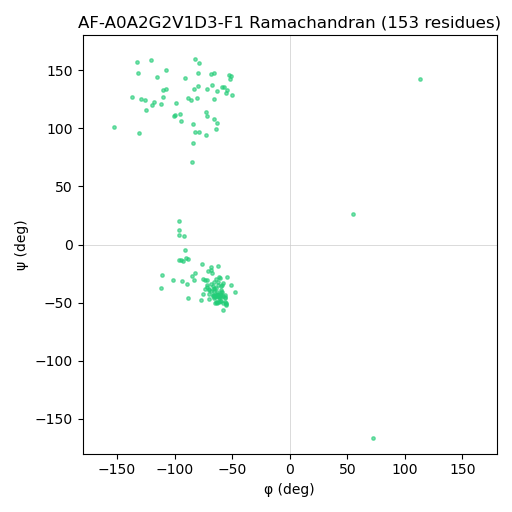162 1.00 93.62 94 LYS A N 1
ATOM 782 C CA . LYS A 1 94 ? -2.542 3.580 14.377 1.00 93.62 94 LYS A CA 1
ATOM 783 C C . LYS A 1 94 ? -3.781 3.821 15.236 1.00 93.62 94 LYS A C 1
ATOM 785 O O . LYS A 1 94 ? -4.013 3.117 16.215 1.00 93.62 94 LYS A O 1
ATOM 790 N N . GLU A 1 95 ? -4.483 4.899 14.931 1.00 93.69 95 GLU A N 1
ATOM 791 C CA . GLU A 1 95 ? -5.648 5.391 15.624 1.00 93.69 95 GLU A CA 1
ATOM 792 C C . GLU A 1 95 ? -6.897 4.598 15.221 1.00 93.69 95 GLU A C 1
ATOM 794 O O . GLU A 1 95 ? -6.988 4.044 14.125 1.00 93.69 95 GLU A O 1
ATOM 799 N N . GLY A 1 96 ? -7.891 4.606 16.109 1.00 89.75 96 GLY A N 1
ATOM 800 C CA . GLY A 1 96 ? -9.187 3.977 15.884 1.00 89.75 96 GLY A CA 1
ATOM 801 C C . GLY A 1 96 ? -9.440 2.778 16.794 1.00 89.75 96 GLY A C 1
ATOM 802 O O . GLY A 1 96 ? -8.550 1.988 17.109 1.00 89.75 96 GLY A O 1
ATOM 803 N N . GLU A 1 97 ? -10.688 2.647 17.237 1.00 90.25 97 GLU A N 1
ATOM 804 C CA . GLU A 1 97 ? -11.091 1.601 18.171 1.00 90.25 97 GLU A CA 1
ATOM 805 C C . GLU A 1 97 ? -11.566 0.329 17.462 1.00 90.25 97 GLU A C 1
ATOM 807 O O . GLU A 1 97 ? -12.253 0.342 16.433 1.00 90.25 97 GLU A O 1
ATOM 812 N N . ARG A 1 98 ? -11.233 -0.816 18.059 1.00 88.25 98 ARG A N 1
ATOM 813 C CA . ARG A 1 98 ? -11.829 -2.097 17.676 1.00 88.25 98 ARG A CA 1
ATOM 814 C C . ARG A 1 98 ? -13.314 -2.121 18.067 1.00 88.25 98 ARG A C 1
ATOM 816 O O . ARG A 1 98 ? -13.667 -1.578 19.109 1.00 88.25 98 ARG A O 1
ATOM 823 N N . PRO A 1 99 ? -14.181 -2.792 17.291 1.00 88.12 99 PRO A N 1
ATOM 824 C CA . PRO A 1 99 ? -13.840 -3.681 16.184 1.00 88.12 99 PRO A CA 1
ATOM 825 C C . PRO A 1 99 ? -13.785 -2.989 14.816 1.00 88.12 99 PRO A C 1
ATOM 827 O O . PRO A 1 99 ? -13.695 -3.700 13.828 1.00 88.12 99 PRO A O 1
ATOM 830 N N . ILE A 1 100 ? -13.890 -1.659 14.711 1.00 89.12 100 ILE A N 1
ATOM 831 C CA . ILE A 1 100 ? -13.941 -0.973 13.404 1.00 89.12 100 ILE A CA 1
ATOM 832 C C . ILE A 1 100 ? -12.556 -0.925 12.753 1.00 89.12 100 ILE A C 1
ATOM 834 O O . ILE A 1 100 ? -12.433 -1.165 11.551 1.00 89.12 100 ILE A O 1
ATOM 838 N N . PHE A 1 101 ? -11.532 -0.629 13.554 1.00 93.44 101 PHE A N 1
ATOM 839 C CA . PHE A 1 101 ? -10.156 -0.469 13.098 1.00 93.44 101 PHE A CA 1
ATOM 840 C C . PHE A 1 101 ? -9.276 -1.642 13.528 1.00 93.44 101 PHE A C 1
ATOM 842 O O . PHE A 1 101 ? -9.502 -2.246 14.580 1.00 93.44 101 PHE A O 1
ATOM 849 N N . HIS A 1 102 ? -8.248 -1.948 12.733 1.00 93.88 102 HIS A N 1
ATOM 850 C CA . HIS A 1 102 ? -7.216 -2.946 13.051 1.00 93.88 102 HIS A CA 1
ATOM 851 C C . HIS A 1 102 ? -7.760 -4.346 13.390 1.00 93.88 102 HIS A C 1
ATOM 853 O O . HIS A 1 102 ? -7.154 -5.105 14.159 1.00 93.88 102 HIS A O 1
ATOM 859 N N . GLU A 1 103 ? -8.939 -4.696 12.869 1.00 90.94 103 GLU A N 1
ATOM 860 C CA . GLU A 1 103 ? -9.542 -6.010 13.058 1.00 90.94 103 GLU A CA 1
ATOM 861 C C . GLU A 1 103 ? -10.012 -6.592 11.714 1.00 90.94 103 GLU A C 1
ATOM 863 O O . GLU A 1 103 ? -11.129 -6.340 11.280 1.00 90.94 103 GLU A O 1
ATOM 868 N N . PRO A 1 104 ? -9.221 -7.441 11.043 1.00 89.94 104 PRO A N 1
ATOM 869 C CA . PRO A 1 104 ? -9.547 -7.885 9.692 1.00 89.94 104 PRO A CA 1
ATOM 870 C C . PRO A 1 104 ? -10.737 -8.859 9.641 1.00 89.94 104 PRO A C 1
ATOM 872 O O . PRO A 1 104 ? -10.793 -9.862 10.367 1.00 89.94 104 PRO A O 1
ATOM 875 N N . HIS A 1 105 ? -11.676 -8.634 8.717 1.00 89.12 105 HIS A N 1
ATOM 876 C CA . HIS A 1 105 ? -12.745 -9.582 8.382 1.00 89.12 105 HIS A CA 1
ATOM 877 C C . HIS A 1 105 ? -12.346 -10.461 7.187 1.00 89.12 105 HIS A C 1
ATOM 879 O O . HIS A 1 105 ? -12.317 -9.998 6.060 1.00 89.12 105 HIS A O 1
ATOM 885 N N . LEU A 1 106 ? -12.021 -11.738 7.421 1.00 88.88 106 LEU A N 1
ATOM 886 C CA . LEU A 1 106 ? -11.381 -12.609 6.414 1.00 88.88 106 LEU A CA 1
ATOM 887 C C . LEU A 1 106 ? -12.351 -13.507 5.630 1.00 88.88 106 LEU A C 1
ATOM 889 O O . LEU A 1 106 ? -11.918 -14.413 4.921 1.00 88.88 106 LEU A O 1
ATOM 893 N N . THR A 1 107 ? -13.657 -13.318 5.800 1.00 86.69 107 THR A N 1
ATOM 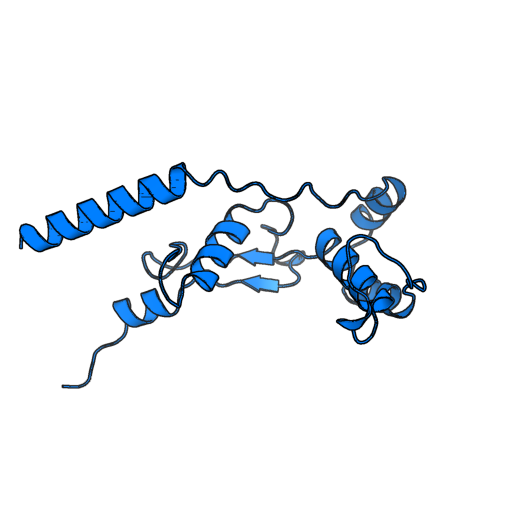894 C CA . THR A 1 107 ? -14.698 -14.202 5.252 1.00 86.69 107 THR A CA 1
ATOM 895 C C . THR A 1 107 ? -15.804 -13.406 4.570 1.00 86.69 107 THR A C 1
ATOM 897 O O . THR A 1 107 ? -16.026 -12.252 4.912 1.00 86.69 107 THR A O 1
ATOM 900 N N . GLY A 1 108 ? -16.546 -14.028 3.654 1.00 87.75 108 GLY A N 1
ATOM 901 C CA . GLY A 1 108 ? -17.662 -13.372 2.963 1.00 87.75 108 GLY A CA 1
ATOM 902 C C . GLY A 1 108 ? -17.211 -12.325 1.940 1.00 87.75 108 GLY A C 1
ATOM 903 O O . GLY A 1 108 ? -16.044 -12.264 1.580 1.00 87.75 108 GLY A O 1
ATOM 904 N N . ILE A 1 109 ? -18.144 -11.498 1.466 1.00 88.81 109 ILE A N 1
ATOM 905 C CA . ILE A 1 109 ? -17.910 -10.584 0.330 1.00 88.81 109 ILE A CA 1
ATOM 906 C C . ILE A 1 109 ? -16.919 -9.445 0.628 1.00 88.81 109 ILE A C 1
ATOM 908 O O . ILE A 1 109 ? -16.338 -8.893 -0.295 1.00 88.81 109 ILE A O 1
ATOM 912 N N . TYR A 1 110 ? -16.681 -9.136 1.907 1.00 89.00 110 TYR A N 1
ATOM 913 C CA . TYR A 1 110 ? -15.699 -8.137 2.353 1.00 89.00 110 TYR A CA 1
ATOM 914 C C . TYR A 1 110 ? -14.347 -8.766 2.732 1.00 89.00 110 TYR A C 1
ATOM 916 O O . TYR A 1 110 ? -13.509 -8.121 3.361 1.00 89.00 110 TYR A O 1
ATOM 924 N N . SER A 1 111 ? -14.117 -10.045 2.396 1.00 89.38 111 SER A N 1
ATOM 925 C CA . SER A 1 111 ? -12.894 -10.743 2.801 1.00 89.38 111 SER A CA 1
ATOM 926 C C . SER A 1 111 ? -11.628 -10.123 2.223 1.00 89.38 111 SER A C 1
ATOM 928 O O . SER A 1 111 ? -10.588 -10.175 2.870 1.00 89.38 111 SER A O 1
ATOM 930 N N . SER A 1 112 ? -11.697 -9.555 1.016 1.00 91.31 112 SER A N 1
ATOM 931 C CA . SER A 1 112 ? -10.559 -8.913 0.349 1.00 91.31 112 SER A CA 1
ATOM 932 C C . SER A 1 112 ? -9.989 -7.751 1.170 1.00 91.31 112 SER A C 1
ATOM 934 O O . SER A 1 112 ? -8.776 -7.691 1.347 1.00 91.31 112 SER A O 1
ATOM 936 N N . GLU A 1 113 ? -10.841 -6.897 1.749 1.00 91.88 113 GLU A N 1
ATOM 937 C CA . GLU A 1 113 ? -10.434 -5.799 2.644 1.00 91.88 113 GLU A CA 1
ATOM 938 C C . GLU A 1 113 ? -9.715 -6.326 3.887 1.00 91.88 113 GLU A C 1
ATOM 940 O O . GLU A 1 113 ? -8.630 -5.865 4.243 1.00 91.88 113 GLU A O 1
ATOM 945 N N . GLY A 1 114 ? -10.296 -7.332 4.548 1.00 92.06 114 GLY A N 1
ATOM 946 C CA . GLY A 1 114 ? -9.687 -7.914 5.739 1.00 92.06 114 GLY A CA 1
ATOM 947 C C . GLY A 1 114 ? -8.367 -8.615 5.431 1.00 92.06 114 GLY A C 1
ATOM 948 O O . GLY A 1 114 ? -7.424 -8.520 6.216 1.00 92.06 114 GLY A O 1
ATOM 949 N N . TRP A 1 115 ? -8.269 -9.301 4.291 1.00 91.75 115 TRP A N 1
ATOM 950 C CA . TRP A 1 115 ? -7.015 -9.900 3.845 1.00 91.75 115 TRP A CA 1
ATOM 951 C C . TRP A 1 115 ? -5.966 -8.839 3.541 1.00 91.75 115 TRP A C 1
ATOM 953 O O . TRP A 1 115 ? -4.842 -8.976 4.016 1.00 91.75 115 TRP A O 1
ATOM 963 N N . PHE A 1 116 ? -6.331 -7.763 2.845 1.00 92.44 116 PHE A N 1
ATOM 964 C CA . PHE A 1 116 ? -5.435 -6.638 2.595 1.00 92.44 116 PHE A CA 1
ATOM 965 C C . PHE A 1 116 ? -4.921 -6.031 3.903 1.00 92.44 116 PHE A C 1
ATOM 967 O O . PHE A 1 116 ? -3.713 -5.933 4.093 1.00 92.44 116 PHE A O 1
ATOM 974 N N . MET A 1 117 ? -5.817 -5.719 4.846 1.00 93.44 117 MET A N 1
ATOM 975 C CA . MET A 1 117 ? -5.457 -5.195 6.166 1.00 93.44 117 MET A CA 1
ATOM 976 C C . MET A 1 117 ? -4.477 -6.120 6.891 1.00 93.44 117 MET A C 1
ATOM 978 O O . MET A 1 117 ? -3.413 -5.680 7.319 1.00 93.44 117 MET A O 1
ATOM 982 N N . LYS A 1 118 ? -4.796 -7.418 6.974 1.00 91.56 118 LYS A N 1
ATOM 983 C CA . LYS A 1 118 ? -3.950 -8.408 7.650 1.0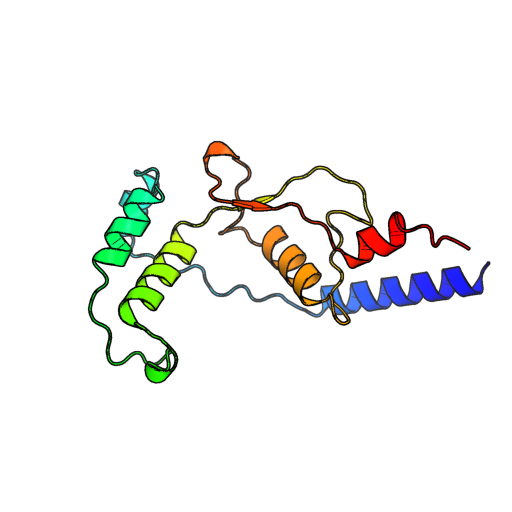0 91.56 118 LYS A CA 1
ATOM 984 C C . LYS A 1 118 ? -2.571 -8.525 7.002 1.00 91.56 118 LYS A C 1
ATOM 986 O O . LYS A 1 118 ? -1.573 -8.582 7.715 1.00 91.56 118 LYS A O 1
ATOM 991 N N . LEU A 1 119 ? -2.520 -8.599 5.672 1.00 91.75 119 LEU A N 1
ATOM 992 C CA . LEU A 1 119 ? -1.272 -8.735 4.924 1.00 91.75 119 LEU A CA 1
ATOM 993 C C . LEU A 1 119 ? -0.419 -7.475 5.053 1.00 91.75 119 LEU A C 1
ATOM 995 O O . LEU A 1 119 ? 0.772 -7.593 5.317 1.00 91.75 119 LEU A O 1
ATOM 999 N N . MET A 1 120 ? -1.023 -6.293 4.929 1.00 92.44 120 MET A N 1
ATOM 1000 C CA . MET A 1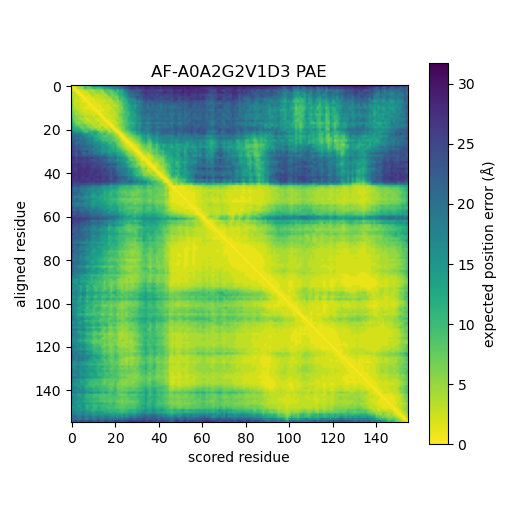 120 ? -0.322 -5.019 5.053 1.00 92.44 120 MET A CA 1
ATOM 1001 C C . MET A 1 120 ? 0.223 -4.801 6.460 1.00 92.44 120 MET A C 1
ATOM 1003 O O . MET A 1 120 ? 1.411 -4.545 6.595 1.00 92.44 120 MET A O 1
ATOM 1007 N N . GLU A 1 121 ? -0.582 -4.971 7.512 1.00 92.50 121 GLU A N 1
ATOM 1008 C CA . GLU A 1 121 ? -0.127 -4.774 8.900 1.00 92.50 121 GLU A CA 1
ATOM 1009 C C . GLU A 1 121 ? 1.018 -5.713 9.306 1.00 92.50 121 GLU A C 1
ATOM 1011 O O . GLU A 1 121 ? 1.839 -5.371 10.157 1.00 92.50 121 GLU A O 1
ATOM 1016 N N . GLN A 1 122 ? 1.091 -6.900 8.700 1.00 90.38 122 GLN A N 1
ATOM 1017 C CA . GLN A 1 122 ? 2.155 -7.875 8.944 1.00 90.38 122 GLN A CA 1
ATOM 1018 C C . GLN A 1 122 ? 3.377 -7.683 8.032 1.00 90.38 122 GLN A C 1
ATOM 1020 O O . GLN A 1 122 ? 4.431 -8.273 8.290 1.00 90.38 122 GLN A O 1
ATOM 1025 N N . ASN A 1 123 ? 3.266 -6.869 6.980 1.00 88.75 123 ASN A N 1
ATOM 1026 C CA . ASN A 1 123 ? 4.324 -6.680 6.002 1.00 88.75 123 ASN A CA 1
ATOM 1027 C C . ASN A 1 123 ? 5.391 -5.701 6.517 1.00 88.75 123 ASN A C 1
ATOM 1029 O O . ASN A 1 123 ? 5.099 -4.566 6.881 1.00 88.75 123 ASN A O 1
ATOM 1033 N N . ARG A 1 124 ? 6.660 -6.124 6.508 1.00 85.19 124 ARG A N 1
ATOM 1034 C CA . ARG A 1 124 ? 7.791 -5.289 6.957 1.00 85.19 124 ARG A CA 1
ATOM 1035 C C . ARG A 1 124 ? 8.468 -4.496 5.839 1.00 85.19 124 ARG A C 1
ATOM 1037 O O . ARG A 1 124 ? 9.257 -3.607 6.135 1.00 85.19 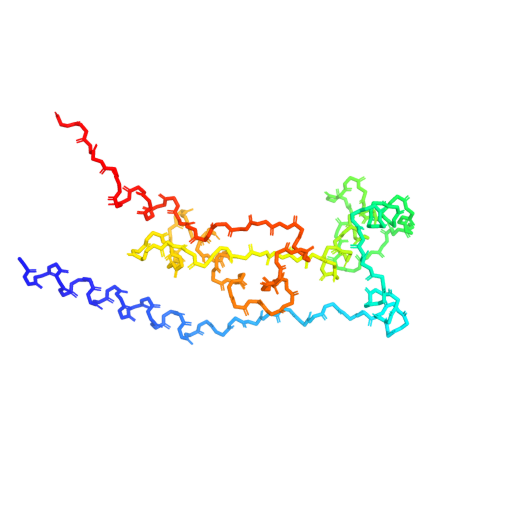124 ARG A O 1
ATOM 1044 N N . TYR A 1 125 ? 8.195 -4.833 4.583 1.00 86.06 125 TYR A N 1
ATOM 1045 C CA . TYR A 1 125 ? 8.829 -4.228 3.414 1.00 86.06 125 TYR A CA 1
ATOM 1046 C C . TYR A 1 125 ? 8.069 -2.990 2.939 1.00 86.06 125 TYR A C 1
ATOM 1048 O O . TYR A 1 125 ? 8.682 -1.948 2.700 1.00 86.06 125 TYR A O 1
ATOM 1056 N N . PHE A 1 126 ? 6.742 -3.078 2.846 1.00 90.31 126 PHE A N 1
ATOM 1057 C CA . PHE A 1 126 ? 5.890 -1.983 2.386 1.00 90.31 126 PHE A CA 1
ATOM 1058 C C . PHE A 1 126 ? 5.520 -1.002 3.493 1.00 90.31 126 PHE A C 1
ATOM 1060 O O . PHE A 1 126 ? 5.269 0.160 3.198 1.00 90.31 126 PHE A O 1
ATOM 1067 N N . VAL A 1 127 ? 5.476 -1.415 4.760 1.00 93.44 127 VAL A N 1
ATOM 1068 C CA . VAL A 1 127 ? 5.023 -0.527 5.840 1.00 93.44 127 VAL A CA 1
ATOM 1069 C C . VAL A 1 127 ? 6.149 0.373 6.336 1.00 93.44 127 VAL A C 1
ATOM 1071 O O . VAL A 1 127 ? 7.249 -0.088 6.636 1.00 93.44 127 VAL A O 1
ATOM 1074 N N . THR A 1 128 ? 5.852 1.664 6.487 1.00 92.69 128 THR A N 1
ATOM 1075 C CA . THR A 1 128 ? 6.724 2.637 7.155 1.00 92.69 128 THR A CA 1
ATOM 1076 C C . THR A 1 128 ? 6.063 3.176 8.422 1.00 92.69 128 THR A C 1
ATOM 1078 O O . THR A 1 128 ? 4.854 3.385 8.472 1.00 92.69 128 THR A O 1
ATOM 1081 N N . LYS A 1 129 ? 6.870 3.422 9.460 1.00 93.00 129 LYS A N 1
ATOM 1082 C CA . LYS A 1 129 ? 6.453 4.153 10.673 1.00 93.00 129 LYS A CA 1
ATOM 1083 C C . LYS A 1 129 ? 6.682 5.660 10.559 1.00 93.00 129 LYS A C 1
ATOM 1085 O O . LYS A 1 129 ? 6.237 6.398 11.429 1.00 93.00 129 LYS A O 1
ATOM 1090 N N . ASP A 1 130 ? 7.421 6.075 9.539 1.00 92.38 130 ASP A N 1
ATOM 1091 C CA . ASP A 1 130 ? 7.769 7.459 9.263 1.00 92.38 130 ASP A CA 1
ATOM 1092 C C . ASP A 1 130 ? 6.829 7.980 8.164 1.00 92.38 130 ASP A C 1
ATOM 1094 O O . ASP A 1 130 ? 6.914 7.481 7.032 1.00 92.38 130 ASP A O 1
ATOM 1098 N N . PRO A 1 131 ? 5.914 8.912 8.484 1.00 92.12 131 PRO A N 1
ATOM 1099 C CA . PRO A 1 131 ? 4.964 9.450 7.519 1.00 92.12 131 PRO A CA 1
ATOM 1100 C C . PRO A 1 131 ? 5.644 10.286 6.426 1.00 92.12 131 PRO A C 1
ATOM 1102 O O . PRO A 1 131 ? 5.117 10.348 5.321 1.00 92.12 131 PRO A O 1
ATOM 1105 N N . GLU A 1 132 ? 6.831 10.861 6.661 1.00 89.44 132 GLU A N 1
ATOM 1106 C CA . GLU A 1 132 ? 7.551 11.628 5.629 1.00 89.44 132 GLU A CA 1
ATOM 1107 C C . GLU A 1 132 ? 8.116 10.735 4.520 1.00 89.44 132 GLU A C 1
ATOM 1109 O O . GLU A 1 132 ? 8.379 11.185 3.406 1.00 89.44 132 GLU A O 1
ATOM 1114 N N . LYS A 1 133 ? 8.314 9.449 4.827 1.00 88.69 133 LYS A N 1
ATOM 1115 C CA . LYS A 1 133 ? 8.753 8.430 3.866 1.00 88.69 133 LYS A CA 1
ATOM 1116 C C . LYS A 1 133 ? 7.586 7.725 3.182 1.00 88.69 133 LYS A C 1
ATOM 1118 O O . LYS A 1 133 ? 7.820 6.850 2.351 1.00 88.69 133 LYS A O 1
ATOM 1123 N N . ALA A 1 134 ? 6.349 8.024 3.570 1.00 92.38 134 ALA A N 1
ATOM 1124 C CA . ALA A 1 134 ? 5.177 7.346 3.051 1.00 92.38 134 ALA A CA 1
ATOM 1125 C C . ALA A 1 134 ? 4.779 7.896 1.679 1.00 92.38 134 ALA A C 1
ATOM 1127 O O . ALA A 1 134 ? 4.730 9.101 1.455 1.00 92.38 134 ALA A O 1
ATOM 1128 N N . HIS A 1 135 ? 4.444 6.985 0.773 1.00 91.94 135 HIS A N 1
ATOM 1129 C CA . HIS A 1 135 ? 3.837 7.296 -0.517 1.00 91.94 135 HIS A CA 1
ATOM 1130 C C . HIS A 1 135 ? 2.310 7.231 -0.440 1.00 91.94 135 HIS A C 1
ATOM 1132 O O . HIS A 1 135 ? 1.624 7.960 -1.148 1.00 91.94 135 HIS A O 1
ATOM 1138 N N . LEU A 1 136 ? 1.782 6.351 0.417 1.00 94.12 136 LEU A N 1
ATOM 1139 C CA . LEU A 1 136 ? 0.354 6.175 0.657 1.00 94.12 136 LEU A CA 1
ATOM 1140 C C . LEU A 1 136 ? 0.067 6.166 2.155 1.00 94.12 136 LEU A C 1
ATOM 1142 O O . LEU A 1 136 ? 0.861 5.656 2.949 1.00 94.12 136 LEU A O 1
ATOM 1146 N N . PHE A 1 137 ? -1.110 6.665 2.513 1.00 95.94 137 PHE A N 1
ATOM 1147 C CA . PHE A 1 137 ? -1.649 6.606 3.863 1.00 95.94 137 PHE A CA 1
ATOM 1148 C C . PHE A 1 137 ? -2.859 5.680 3.855 1.00 95.94 137 PHE A C 1
ATOM 1150 O O . PHE A 1 137 ? -3.812 5.895 3.107 1.00 95.94 137 PHE A O 1
ATOM 1157 N N . TYR A 1 138 ? -2.799 4.624 4.656 1.00 96.19 138 TYR A N 1
ATOM 1158 C CA . TYR A 1 138 ? -3.838 3.610 4.741 1.00 96.19 138 TYR A CA 1
ATOM 1159 C C . TYR A 1 138 ? -4.567 3.708 6.078 1.00 96.19 138 TYR A C 1
ATOM 1161 O O . TYR A 1 138 ? -3.944 3.673 7.141 1.00 96.19 138 TYR A O 1
ATOM 1169 N N . LEU A 1 139 ? -5.895 3.808 6.010 1.00 94.81 139 LEU A N 1
ATOM 1170 C CA . LEU A 1 139 ? -6.778 3.746 7.167 1.00 94.81 139 LEU A CA 1
ATOM 1171 C C . LEU A 1 139 ? -7.293 2.304 7.322 1.00 94.81 139 LEU A C 1
ATOM 1173 O O . LEU A 1 139 ? -8.059 1.849 6.469 1.00 94.81 139 LEU A O 1
ATOM 1177 N N . PRO A 1 140 ? -6.897 1.570 8.375 1.00 94.31 140 PRO A N 1
ATOM 1178 C CA . PRO A 1 140 ? -7.170 0.143 8.490 1.00 94.31 140 PRO A CA 1
ATOM 1179 C C . PRO A 1 140 ? -8.560 -0.118 9.076 1.00 94.31 140 PRO A C 1
ATOM 1181 O O . PRO A 1 140 ? -8.680 -0.593 10.202 1.00 94.31 140 PRO A O 1
ATOM 1184 N N . TYR A 1 141 ? -9.615 0.158 8.307 1.00 91.19 141 TYR A N 1
ATOM 1185 C CA . TYR A 1 141 ? -10.998 -0.154 8.686 1.00 91.19 141 TYR A CA 1
ATOM 1186 C C . TYR A 1 141 ? -11.670 -1.098 7.685 1.00 91.19 141 TYR A C 1
ATOM 1188 O O . TYR A 1 141 ? -11.241 -1.211 6.538 1.00 91.19 141 TYR A O 1
ATOM 1196 N N . SER A 1 142 ? -12.731 -1.782 8.120 1.00 85.00 142 SER A N 1
ATOM 1197 C CA . SER A 1 142 ? -13.605 -2.550 7.225 1.00 85.00 142 SER A CA 1
ATOM 1198 C C . SER A 1 142 ? -14.966 -1.882 7.095 1.00 85.00 142 SER A C 1
ATOM 1200 O O . SER A 1 142 ? -15.611 -1.583 8.105 1.00 85.00 142 SER A O 1
ATOM 1202 N N . SER A 1 143 ? -15.465 -1.742 5.863 1.00 87.75 143 SER A N 1
ATOM 1203 C CA . SER A 1 143 ? -16.811 -1.211 5.613 1.00 87.75 143 SER A CA 1
ATOM 1204 C C . SER A 1 143 ? -17.889 -2.043 6.308 1.00 87.75 143 SER A C 1
ATOM 1206 O O . SER A 1 143 ? -18.871 -1.498 6.811 1.00 87.75 143 SER A O 1
ATOM 1208 N N . ARG A 1 144 ? -17.680 -3.361 6.428 1.00 86.62 144 ARG A N 1
ATOM 1209 C CA . ARG A 1 144 ? -18.588 -4.251 7.160 1.00 86.62 144 ARG A CA 1
ATOM 1210 C C . ARG A 1 144 ? -18.635 -3.941 8.653 1.00 86.62 144 ARG A C 1
ATOM 1212 O O . ARG A 1 144 ? -19.716 -3.936 9.235 1.00 86.62 144 ARG A O 1
ATOM 1219 N N . GLN A 1 145 ? -17.484 -3.727 9.285 1.00 87.88 145 GLN A N 1
ATOM 1220 C CA . GLN A 1 145 ? -17.437 -3.420 10.717 1.00 87.88 145 GLN A CA 1
ATOM 1221 C C . GLN A 1 145 ? -17.986 -2.028 10.999 1.00 87.88 145 GLN A C 1
ATOM 1223 O O . GLN A 1 145 ? -18.735 -1.865 11.958 1.00 87.88 145 GLN A O 1
ATOM 1228 N N . LEU A 1 146 ? -17.692 -1.065 10.124 1.00 89.38 146 LEU A N 1
ATOM 1229 C CA . LEU A 1 146 ? -18.260 0.275 10.197 1.00 89.38 146 LEU A CA 1
ATOM 1230 C C . LEU A 1 146 ? -19.792 0.231 10.107 1.00 89.38 146 LEU A C 1
ATOM 1232 O O . LEU A 1 146 ? -20.468 0.786 10.969 1.00 89.38 146 LEU A O 1
ATOM 1236 N N . GLN A 1 147 ? -20.341 -0.497 9.126 1.00 88.81 147 GLN A N 1
ATOM 1237 C CA . GLN A 1 147 ? -21.784 -0.718 9.008 1.00 88.81 147 GLN A CA 1
ATOM 1238 C C . GLN A 1 147 ? -22.350 -1.324 10.297 1.00 88.81 147 GLN A C 1
ATOM 1240 O O . GLN A 1 147 ? -23.300 -0.792 10.853 1.00 88.81 147 GLN A O 1
ATOM 1245 N N . MET A 1 148 ? -21.774 -2.422 10.791 1.00 86.69 148 MET A N 1
ATOM 1246 C CA . MET A 1 148 ? -22.298 -3.112 11.975 1.00 86.69 148 MET A CA 1
ATOM 1247 C C . MET A 1 148 ? -22.247 -2.265 13.253 1.00 86.69 148 MET A C 1
ATOM 1249 O O . MET A 1 148 ? -23.070 -2.479 14.136 1.00 86.69 148 MET A O 1
ATOM 1253 N N . ALA A 1 149 ? -21.278 -1.356 13.368 1.00 87.69 149 ALA A N 1
ATOM 1254 C CA . ALA A 1 149 ? -21.090 -0.540 14.561 1.00 87.69 149 ALA A CA 1
ATOM 1255 C C . ALA A 1 149 ? -21.886 0.774 14.539 1.00 87.69 149 ALA A C 1
ATOM 1257 O O . ALA A 1 149 ? -22.311 1.232 15.594 1.00 87.69 149 ALA A O 1
ATOM 1258 N N . VAL A 1 150 ? -22.066 1.389 13.364 1.00 87.50 150 VAL A N 1
ATOM 1259 C CA . VAL A 1 150 ? -22.595 2.762 13.243 1.00 87.50 150 VAL A CA 1
ATOM 1260 C C . VAL A 1 150 ? -23.994 2.810 12.628 1.00 87.50 150 VAL A C 1
ATOM 1262 O O . VAL A 1 150 ? -24.743 3.752 12.878 1.00 87.50 150 VAL A O 1
ATOM 1265 N N . TYR A 1 151 ? -24.379 1.821 11.819 1.00 87.56 151 TYR A N 1
ATOM 1266 C CA . TYR A 1 151 ? -25.665 1.865 11.128 1.00 87.56 151 TYR A CA 1
ATOM 1267 C C . TYR A 1 151 ? -26.829 1.629 12.097 1.00 87.56 151 TYR A C 1
ATOM 1269 O O . TYR A 1 151 ? -27.013 0.524 12.611 1.00 87.56 151 TYR A O 1
ATOM 1277 N N . VAL A 1 152 ? -27.654 2.660 12.282 1.00 85.00 152 VAL A N 1
ATOM 1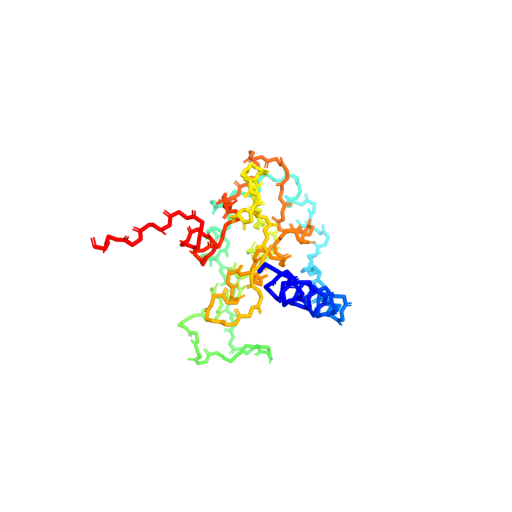278 C CA . VAL A 1 152 ? -28.964 2.557 12.929 1.00 85.00 152 VAL A CA 1
ATOM 1279 C C . VAL A 1 152 ? -30.019 2.533 11.822 1.00 85.00 152 VAL A C 1
ATOM 1281 O O . VAL A 1 152 ? -30.189 3.544 11.136 1.00 85.00 152 VAL A O 1
ATOM 1284 N N . PRO A 1 153 ? -30.705 1.401 11.586 1.00 82.88 153 PRO A N 1
ATOM 1285 C CA . PRO A 1 153 ? -31.806 1.374 10.637 1.00 82.88 153 PRO A CA 1
ATOM 1286 C C . PRO A 1 153 ? -32.923 2.291 11.134 1.00 82.88 153 PRO A C 1
ATOM 1288 O O . PRO A 1 153 ? -33.322 2.218 12.295 1.00 82.88 153 PRO A O 1
ATOM 1291 N N . VAL A 1 154 ? -33.426 3.146 10.246 1.00 76.88 154 VAL A N 1
ATOM 1292 C CA . VAL A 1 154 ? -34.646 3.908 10.509 1.00 76.88 154 VAL A CA 1
ATOM 1293 C C . VAL A 1 154 ? -35.803 2.913 10.436 1.00 76.88 154 VAL A C 1
ATOM 1295 O O . VAL A 1 154 ? -36.065 2.353 9.372 1.00 76.88 154 VAL A O 1
ATOM 1298 N N . THR A 1 155 ? -36.406 2.630 11.587 1.00 65.19 155 THR A N 1
ATOM 1299 C CA . THR A 1 155 ? -37.650 1.857 11.719 1.00 65.19 155 THR A CA 1
ATOM 1300 C C . THR A 1 155 ? -38.861 2.742 11.531 1.00 65.19 155 THR A C 1
ATOM 1302 O O . THR A 1 155 ? -38.834 3.854 12.107 1.00 65.19 155 THR A O 1
#

Foldseek 3Di:
DVVVVVVVVVVVVVVVVVVVVDPDDDDDQPPDDVVVVVVCVVDLCDPVNLVVQLVVFDQDDDDPVDDCVVDPGPRSVVSSVSCCSQQAAEEEDPDDDPPFFLPADCDDPQNVLSVCSVCQVPDPRRYDNDVVSHPYYDYGGTPVRCCVPPDDDDD

Solvent-accessible surface area (backbone atoms only — not comparable to full-atom values): 9402 Å² total; per-residue (Å²): 114,71,67,62,55,52,50,51,52,50,51,52,53,52,51,52,49,55,59,70,70,54,75,80,77,71,76,78,74,80,87,65,57,68,75,55,48,55,53,51,71,72,41,83,78,42,73,69,55,54,51,54,52,29,78,63,37,63,92,57,83,84,51,100,90,50,72,49,92,81,39,98,49,44,23,43,50,52,43,44,48,55,47,42,75,72,64,47,21,34,20,63,61,86,73,71,60,73,69,32,20,84,51,64,47,72,60,74,94,58,16,66,59,14,44,48,44,51,53,50,76,70,36,77,77,43,46,36,93,49,66,91,68,34,78,40,81,43,75,52,60,40,74,67,39,43,45,74,74,69,66,75,81,89,126

Organism: Capsicum baccatum (NCBI:txid33114)

Sequence (155 aa):
MQVLERRERLLRRRRSRMNAQLKIIFPPPPVVPDHLQRSIAALKPTLAYAKREIEKAPLVTDDPDLYAPLFRNISVFKRSYELMELLLKVYIYKEGERPIFHEPHLTGIYSSEGWFMKLMEQNRYFVTKDPEKAHLFYLPYSSRQLQMAVYVPVT

InterPro domains:
  IPR004263 Exostosin-like [PTHR11062] (68-141)
  IPR040911 Exostosin, GT47 domain [PF03016] (88-143)